Protein AF-A0A5S3WMK1-F1 (afdb_monomer_lite)

Radius of gyration: 11.11 Å; chains: 1; bounding box: 24×17×31 Å

Structure (mmCIF, N/CA/C/O backbone):
data_AF-A0A5S3WMK1-F1
#
_entry.id   AF-A0A5S3W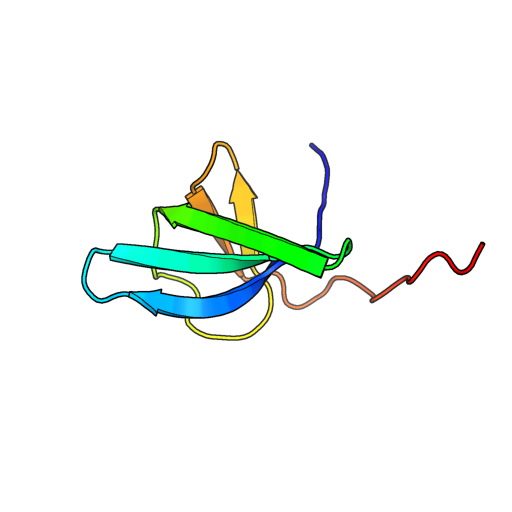MK1-F1
#
loop_
_atom_site.group_PDB
_atom_site.id
_atom_site.type_symbol
_atom_site.label_atom_id
_atom_site.label_alt_id
_atom_site.label_comp_id
_atom_site.label_asym_id
_atom_site.label_entity_id
_atom_site.label_seq_id
_atom_site.pdbx_PDB_ins_code
_atom_site.Cartn_x
_atom_site.Cartn_y
_atom_site.Cartn_z
_atom_site.occupancy
_atom_site.B_iso_or_equiv
_atom_site.auth_seq_id
_atom_site.auth_comp_id
_atom_site.auth_asym_id
_atom_site.auth_atom_id
_atom_site.pdbx_PDB_model_num
ATOM 1 N N . MET A 1 1 ? 14.165 10.307 -1.024 1.00 45.47 1 MET A N 1
ATOM 2 C CA . MET A 1 1 ? 13.348 9.079 -1.065 1.00 45.47 1 MET A CA 1
ATOM 3 C C . MET A 1 1 ? 12.925 8.821 0.363 1.00 45.47 1 MET A C 1
ATOM 5 O O . MET A 1 1 ? 13.694 8.243 1.116 1.00 45.47 1 MET A O 1
ATOM 9 N N . ASP A 1 2 ? 11.781 9.367 0.766 1.00 41.97 2 ASP A N 1
ATOM 10 C CA . ASP A 1 2 ? 11.252 9.140 2.110 1.00 41.97 2 ASP A CA 1
ATOM 11 C C . ASP A 1 2 ? 10.647 7.736 2.165 1.00 41.97 2 ASP A C 1
ATOM 13 O O . ASP A 1 2 ? 9.667 7.432 1.484 1.00 41.97 2 ASP A O 1
ATOM 17 N N . LEU A 1 3 ? 11.291 6.857 2.930 1.00 47.44 3 LEU A N 1
ATOM 18 C CA . LEU A 1 3 ? 10.921 5.455 3.083 1.00 47.44 3 LEU A CA 1
ATOM 19 C C . LEU A 1 3 ? 9.832 5.351 4.165 1.00 47.44 3 LEU A C 1
ATOM 21 O O . LEU A 1 3 ? 10.106 5.035 5.317 1.00 47.44 3 LEU A O 1
ATOM 25 N N . ILE A 1 4 ? 8.591 5.703 3.820 1.00 55.75 4 ILE A N 1
ATOM 26 C CA . ILE A 1 4 ? 7.453 5.602 4.748 1.00 55.75 4 ILE A CA 1
ATOM 27 C C . ILE A 1 4 ? 6.819 4.213 4.608 1.00 55.75 4 ILE A C 1
ATOM 29 O O . ILE A 1 4 ? 6.386 3.850 3.514 1.00 55.75 4 ILE A O 1
ATOM 33 N N . ASN A 1 5 ? 6.745 3.450 5.708 1.00 60.44 5 ASN A N 1
ATOM 34 C CA . ASN A 1 5 ? 6.007 2.183 5.773 1.00 60.44 5 ASN A CA 1
ATOM 35 C C . ASN A 1 5 ? 4.535 2.426 5.415 1.00 60.44 5 ASN A C 1
ATOM 37 O O . ASN A 1 5 ? 3.897 3.326 5.970 1.00 60.44 5 ASN A O 1
ATOM 41 N N . LYS A 1 6 ? 4.019 1.636 4.471 1.00 70.12 6 LYS A N 1
ATOM 42 C CA . LYS A 1 6 ? 2.639 1.713 4.009 1.00 70.12 6 LYS A CA 1
ATOM 43 C C . LYS A 1 6 ? 2.017 0.328 3.981 1.00 70.12 6 LYS A C 1
ATOM 45 O O . LYS A 1 6 ? 2.295 -0.453 3.072 1.00 70.12 6 LYS A O 1
ATOM 50 N N . ALA A 1 7 ? 1.197 0.035 4.984 1.00 83.94 7 ALA A N 1
ATOM 51 C CA . ALA A 1 7 ? 0.449 -1.210 5.055 1.00 83.94 7 ALA A CA 1
ATOM 52 C C . ALA A 1 7 ? -0.697 -1.179 4.040 1.00 83.94 7 ALA A C 1
ATOM 54 O O . ALA A 1 7 ? -1.461 -0.214 3.999 1.00 83.94 7 ALA A O 1
ATOM 55 N N . VAL A 1 8 ? -0.823 -2.229 3.235 1.00 89.50 8 VAL A N 1
ATOM 56 C CA . VAL A 1 8 ? -1.963 -2.437 2.342 1.00 89.50 8 VAL A CA 1
ATOM 57 C C . VAL A 1 8 ? -3.191 -2.756 3.189 1.00 89.50 8 VAL A C 1
ATOM 59 O O . VAL A 1 8 ? -3.218 -3.766 3.891 1.00 89.50 8 VAL A O 1
ATOM 62 N N . ILE A 1 9 ? -4.199 -1.885 3.122 1.00 93.75 9 ILE A N 1
ATOM 63 C CA . ILE A 1 9 ? -5.471 -2.043 3.838 1.00 93.75 9 ILE A CA 1
ATOM 64 C C . ILE A 1 9 ? -6.526 -2.659 2.923 1.00 93.75 9 ILE A C 1
ATOM 66 O O . ILE A 1 9 ? -7.246 -3.571 3.324 1.00 93.75 9 ILE A O 1
ATOM 70 N N . LEU A 1 10 ? -6.624 -2.153 1.692 1.00 95.19 10 LEU A N 1
ATOM 71 C CA . LEU A 1 10 ? -7.616 -2.584 0.713 1.00 95.19 10 LEU A CA 1
ATOM 72 C C . LEU A 1 10 ? -7.072 -2.397 -0.699 1.00 95.19 10 LEU A C 1
ATOM 74 O O . LEU A 1 10 ? -6.672 -1.293 -1.060 1.00 95.19 10 LEU A O 1
ATOM 78 N N . VAL A 1 11 ? -7.135 -3.450 -1.508 1.00 95.94 11 VAL A N 1
ATOM 79 C CA . VAL A 1 11 ? -6.965 -3.352 -2.961 1.00 95.94 11 VAL A CA 1
ATOM 80 C C . VAL A 1 11 ? -8.342 -3.187 -3.590 1.00 95.94 11 VAL A C 1
ATOM 82 O O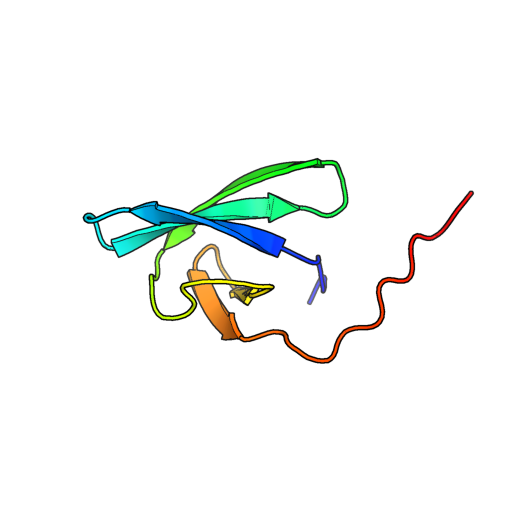 . VAL A 1 11 ? -9.219 -4.035 -3.417 1.00 95.94 11 VAL A O 1
ATOM 85 N N . ASN A 1 12 ? -8.543 -2.079 -4.293 1.00 96.50 12 ASN A N 1
ATOM 86 C CA . ASN A 1 12 ? -9.786 -1.774 -4.984 1.00 96.50 12 ASN A CA 1
ATOM 87 C C . ASN A 1 12 ? -9.807 -2.437 -6.366 1.00 96.50 12 ASN A C 1
ATOM 89 O O . ASN A 1 12 ? -8.777 -2.666 -6.997 1.00 96.50 12 ASN A O 1
ATOM 93 N N . THR A 1 13 ? -11.005 -2.692 -6.887 1.00 97.06 13 THR A N 1
ATOM 94 C CA . THR A 1 13 ? -11.191 -3.272 -8.227 1.00 97.06 13 THR A CA 1
ATOM 95 C C . THR A 1 13 ? -10.915 -2.288 -9.368 1.00 97.06 13 THR A C 1
ATOM 97 O O . THR A 1 13 ? -10.904 -2.693 -10.528 1.00 97.06 13 THR A O 1
ATOM 100 N N . ASP A 1 14 ? -10.694 -1.008 -9.060 1.00 97.00 14 ASP A N 1
ATOM 101 C CA . ASP A 1 14 ? -10.360 0.052 -10.018 1.00 97.00 14 ASP A CA 1
ATOM 102 C C . ASP A 1 14 ? -8.846 0.194 -10.271 1.00 97.00 14 ASP A C 1
ATOM 104 O O . ASP A 1 14 ? -8.415 1.119 -10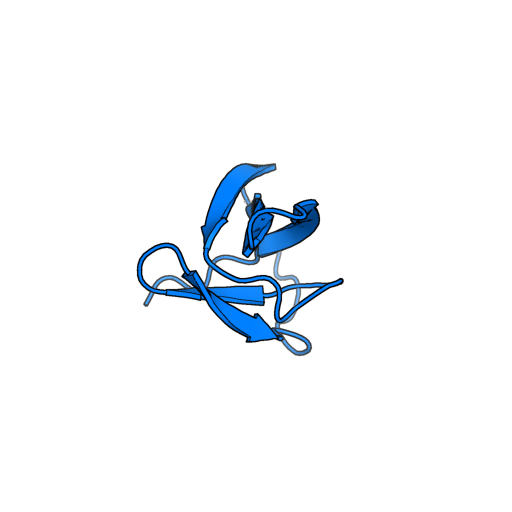.962 1.00 97.00 14 ASP A O 1
ATOM 108 N N . GLY A 1 15 ? -8.036 -0.724 -9.729 1.00 96.38 15 GLY A N 1
ATOM 109 C CA . GLY A 1 15 ? -6.579 -0.713 -9.859 1.00 96.38 15 GLY A CA 1
ATOM 110 C C . GLY A 1 15 ? -5.883 0.248 -8.893 1.00 96.38 15 GLY A C 1
ATOM 111 O O . GLY A 1 15 ? -4.720 0.596 -9.108 1.00 96.38 15 GLY A O 1
ATOM 112 N N . THR A 1 16 ? -6.577 0.707 -7.849 1.00 97.19 16 THR A N 1
ATOM 113 C CA . THR A 1 16 ? -5.991 1.488 -6.753 1.00 97.19 16 THR A CA 1
ATOM 114 C C . THR A 1 16 ? -5.882 0.683 -5.464 1.00 97.19 16 THR A C 1
ATOM 116 O O . THR A 1 16 ? -6.565 -0.320 -5.272 1.00 97.19 16 THR A O 1
ATOM 119 N N . THR A 1 17 ? -5.044 1.150 -4.543 1.00 96.81 17 THR A N 1
ATOM 120 C CA . THR A 1 17 ? -4.873 0.545 -3.220 1.00 96.81 17 THR A CA 1
ATOM 121 C C . THR A 1 17 ? -4.941 1.614 -2.137 1.00 96.81 17 THR A C 1
ATOM 123 O O . THR A 1 17 ? -4.276 2.648 -2.228 1.00 96.81 17 THR A O 1
ATOM 126 N N . LEU A 1 18 ? -5.737 1.356 -1.100 1.00 95.69 18 LEU A N 1
ATOM 127 C CA . LEU A 1 18 ? -5.730 2.111 0.147 1.00 95.69 18 LEU A CA 1
ATOM 128 C C . LEU A 1 18 ? -4.587 1.610 1.028 1.00 95.69 18 LEU A C 1
ATOM 130 O O . LEU A 1 18 ? -4.510 0.419 1.349 1.00 95.69 18 LEU A O 1
ATOM 134 N N . VAL A 1 19 ? -3.733 2.533 1.456 1.00 92.81 19 VAL A N 1
ATOM 135 C CA . VAL A 1 19 ? -2.599 2.241 2.329 1.00 92.81 19 VAL A CA 1
ATOM 136 C C . VAL A 1 19 ? -2.631 3.083 3.595 1.00 92.81 19 VAL A C 1
ATOM 138 O O . VAL A 1 19 ? -3.034 4.246 3.560 1.00 92.81 19 VAL A O 1
ATOM 141 N N . GLN A 1 20 ? -2.159 2.518 4.703 1.00 90.50 20 GLN A N 1
ATOM 142 C CA . GLN A 1 20 ? -1.945 3.236 5.958 1.00 90.50 20 GLN A CA 1
ATOM 143 C C . GLN A 1 20 ? -0.462 3.530 6.161 1.00 90.50 20 GLN A C 1
ATOM 145 O O . GLN A 1 20 ? 0.366 2.629 6.090 1.00 90.50 20 GLN A O 1
ATOM 150 N N . HIS A 1 21 ? -0.146 4.791 6.419 1.00 84.88 21 HIS A N 1
ATOM 151 C CA . HIS A 1 21 ? 1.186 5.308 6.694 1.00 84.88 21 HIS A CA 1
ATOM 152 C C . HIS A 1 21 ? 1.583 5.047 8.154 1.00 84.88 21 HIS A C 1
ATOM 154 O O . HIS A 1 21 ? 0.725 4.851 9.014 1.00 84.88 21 HIS A O 1
ATOM 160 N N . SER A 1 22 ? 2.880 5.128 8.459 1.00 78.69 22 SER A N 1
ATOM 161 C CA . SER A 1 22 ? 3.394 4.995 9.831 1.00 78.69 22 SER A CA 1
ATOM 162 C C . SER A 1 22 ? 2.876 6.060 10.806 1.00 78.69 22 SER A C 1
ATOM 164 O O . SER A 1 22 ? 2.828 5.808 12.001 1.00 78.69 22 SER A O 1
ATOM 166 N N . ASP A 1 23 ? 2.463 7.232 10.315 1.00 81.25 23 ASP A N 1
ATOM 167 C CA . ASP A 1 23 ? 1.820 8.285 11.120 1.00 81.25 23 ASP A CA 1
ATOM 168 C C . ASP A 1 23 ? 0.312 8.036 11.356 1.00 81.25 23 ASP A C 1
ATOM 170 O O . ASP A 1 23 ? -0.390 8.881 11.910 1.00 81.25 23 ASP A O 1
ATOM 174 N N . GLY A 1 24 ? -0.201 6.883 10.913 1.00 83.75 24 GLY A N 1
ATOM 175 C CA . GLY A 1 24 ? -1.600 6.479 11.023 1.00 83.75 24 GLY A CA 1
ATOM 176 C C . GLY A 1 24 ? -2.511 7.037 9.928 1.00 83.75 24 GLY A C 1
ATOM 177 O O . GLY A 1 24 ? -3.640 6.555 9.790 1.00 83.75 24 GLY A O 1
ATOM 178 N N . THR A 1 25 ? -2.043 7.998 9.123 1.00 87.62 25 THR A N 1
ATOM 179 C CA . THR A 1 25 ? -2.818 8.555 8.007 1.00 87.62 25 THR A CA 1
ATOM 180 C C . THR A 1 25 ? -3.008 7.533 6.892 1.00 87.62 25 THR A C 1
ATOM 182 O O . THR A 1 25 ? -2.285 6.542 6.789 1.00 87.62 25 THR A O 1
ATOM 185 N N . GLN A 1 26 ? -4.007 7.758 6.042 1.00 93.00 26 GLN A N 1
ATOM 186 C CA . GLN A 1 26 ? -4.305 6.878 4.919 1.00 93.00 26 GLN A CA 1
ATOM 187 C C . GLN A 1 26 ? -4.256 7.639 3.600 1.00 93.00 26 GLN A C 1
ATOM 189 O O . GLN A 1 26 ? -4.612 8.816 3.535 1.00 93.00 26 GLN A O 1
ATOM 194 N N . SER A 1 27 ? -3.843 6.951 2.539 1.00 93.50 27 SER A N 1
ATOM 195 C CA . SER A 1 27 ? -3.908 7.474 1.176 1.00 93.50 27 SER A CA 1
ATOM 196 C C . SER A 1 27 ? -4.308 6.396 0.179 1.00 93.50 27 SER A C 1
ATOM 198 O O . SER A 1 27 ? -4.053 5.210 0.384 1.00 93.50 27 SER A O 1
ATOM 200 N N . THR A 1 28 ? -4.931 6.825 -0.916 1.00 95.94 28 THR A N 1
ATOM 201 C CA . THR A 1 28 ? -5.198 5.975 -2.078 1.00 95.94 28 THR A CA 1
ATOM 202 C C . THR A 1 28 ? -4.103 6.193 -3.112 1.00 95.94 28 THR A C 1
ATOM 204 O O . THR A 1 28 ? -3.824 7.329 -3.497 1.00 95.94 28 THR A O 1
ATOM 207 N N . VAL A 1 29 ? -3.490 5.105 -3.571 1.00 94.56 29 VAL A N 1
ATOM 208 C CA . VAL A 1 29 ? -2.419 5.109 -4.575 1.00 94.56 29 VAL A CA 1
ATOM 209 C C . VAL A 1 29 ? -2.781 4.244 -5.775 1.00 94.56 29 VAL A C 1
ATOM 211 O O . VAL A 1 29 ? -3.638 3.371 -5.678 1.00 94.56 29 VAL A O 1
ATOM 214 N N . LEU A 1 30 ? -2.117 4.459 -6.910 1.00 96.62 30 LEU A N 1
ATOM 215 C CA . LEU A 1 30 ? -2.294 3.606 -8.088 1.00 96.62 30 LEU A CA 1
ATOM 216 C C . LEU A 1 30 ? -1.488 2.306 -7.951 1.00 96.62 30 LEU A C 1
ATOM 218 O O . LEU A 1 30 ? -0.346 2.325 -7.490 1.00 96.62 30 LEU A O 1
ATOM 222 N N . GLY A 1 31 ? -2.047 1.208 -8.447 1.00 95.31 31 GLY A N 1
ATOM 223 C CA . GLY A 1 31 ? -1.437 -0.118 -8.453 1.00 95.31 31 GLY A CA 1
ATOM 224 C C . GLY A 1 31 ? -2.084 -1.070 -7.450 1.00 95.31 31 GLY A C 1
ATOM 225 O O . GLY A 1 31 ? -2.547 -0.657 -6.390 1.00 95.31 31 GLY A O 1
ATOM 226 N N . ASP A 1 32 ? -2.078 -2.350 -7.807 1.00 95.56 32 ASP A N 1
ATOM 227 C CA . ASP A 1 32 ? -2.709 -3.487 -7.122 1.00 95.56 32 ASP A CA 1
ATOM 228 C C . ASP A 1 32 ? -1.774 -4.716 -7.045 1.00 95.56 32 ASP A C 1
ATOM 230 O O . ASP A 1 32 ? -2.172 -5.802 -6.627 1.00 95.56 32 ASP A O 1
ATOM 234 N N . SER A 1 33 ? -0.501 -4.545 -7.424 1.00 94.00 33 SER A N 1
ATOM 235 C CA . SER A 1 33 ? 0.502 -5.616 -7.489 1.00 94.00 33 SER A CA 1
ATOM 236 C C . SER A 1 33 ? 0.917 -6.169 -6.121 1.00 94.00 33 SER A C 1
ATOM 238 O O . SER A 1 33 ? 1.523 -7.238 -6.048 1.00 94.00 33 SER A O 1
ATOM 240 N N . VAL A 1 34 ? 0.588 -5.461 -5.036 1.00 91.38 34 VAL A N 1
ATOM 241 C CA . VAL A 1 34 ? 0.815 -5.883 -3.651 1.00 91.38 34 VAL A CA 1
ATOM 242 C C . VAL A 1 34 ? -0.536 -5.958 -2.952 1.00 91.38 34 VAL A C 1
ATOM 244 O O . VAL A 1 34 ? -1.148 -4.938 -2.657 1.00 91.38 34 VAL A O 1
ATOM 247 N N . VAL A 1 35 ? -0.996 -7.179 -2.682 1.00 91.69 35 VAL A N 1
ATOM 248 C CA . VAL A 1 35 ? -2.341 -7.437 -2.136 1.00 91.69 35 VAL A CA 1
ATOM 249 C C . VAL A 1 35 ? -2.399 -7.514 -0.612 1.00 91.69 35 VAL A C 1
ATOM 251 O O . VAL A 1 35 ? -3.479 -7.537 -0.029 1.00 91.69 35 VAL A O 1
ATOM 254 N N . SER A 1 36 ? -1.240 -7.570 0.043 1.00 90.19 36 SER A N 1
ATOM 255 C CA . SER A 1 36 ? -1.120 -7.690 1.495 1.00 90.19 36 SER A CA 1
ATOM 256 C C . SER A 1 36 ? 0.286 -7.324 1.960 1.00 90.19 36 SER A C 1
ATOM 258 O O . SER A 1 36 ? 1.250 -7.522 1.218 1.00 90.19 36 SER A O 1
ATOM 260 N N . GLY A 1 37 ? 0.412 -6.891 3.214 1.00 88.31 37 GLY A N 1
ATOM 261 C CA . GLY A 1 37 ? 1.692 -6.508 3.811 1.00 88.31 37 GLY A CA 1
ATOM 262 C C . GLY A 1 37 ? 2.053 -5.060 3.498 1.00 88.31 37 GLY A C 1
ATOM 263 O O . GLY A 1 37 ? 1.166 -4.224 3.332 1.00 88.31 37 GLY A O 1
ATOM 264 N N . SER A 1 38 ? 3.346 -4.758 3.435 1.00 87.12 38 SER A N 1
ATOM 265 C CA . SER A 1 38 ? 3.832 -3.406 3.152 1.00 87.12 38 SER A CA 1
ATOM 266 C C . SER A 1 38 ? 4.223 -3.235 1.684 1.00 87.12 38 SER A C 1
ATOM 268 O O . SER A 1 38 ? 4.677 -4.178 1.030 1.00 87.12 38 SER A O 1
ATOM 270 N N . ALA A 1 39 ? 4.091 -2.010 1.173 1.00 88.56 39 ALA A N 1
ATOM 271 C CA . ALA A 1 39 ? 4.475 -1.642 -0.187 1.00 88.56 39 ALA A CA 1
ATOM 272 C C . ALA A 1 39 ? 5.367 -0.391 -0.219 1.00 88.56 39 ALA A C 1
ATOM 274 O O . ALA A 1 39 ? 5.161 0.553 0.545 1.00 88.56 39 ALA A O 1
ATOM 275 N N . TYR A 1 40 ? 6.322 -0.357 -1.151 1.00 87.00 40 TYR A N 1
ATOM 276 C CA . TYR A 1 40 ? 7.015 0.875 -1.524 1.00 87.00 40 TYR A CA 1
ATOM 277 C C . TYR A 1 40 ? 6.109 1.725 -2.404 1.00 87.00 40 TYR A C 1
ATOM 279 O O . TYR A 1 40 ? 5.475 1.207 -3.328 1.00 87.00 40 TYR A O 1
ATOM 287 N N . ILE A 1 41 ? 6.075 3.033 -2.145 1.00 87.19 41 ILE A N 1
ATOM 288 C CA . ILE A 1 41 ? 5.280 3.973 -2.933 1.00 87.19 41 ILE A CA 1
ATOM 289 C C . ILE A 1 41 ? 6.160 5.084 -3.470 1.00 87.19 41 ILE A C 1
ATOM 291 O O . ILE A 1 41 ? 6.801 5.809 -2.714 1.00 87.19 41 ILE A O 1
ATOM 295 N N . GLU A 1 42 ? 6.107 5.256 -4.785 1.00 86.38 42 GLU A N 1
ATOM 296 C CA . GLU A 1 42 ? 6.827 6.290 -5.511 1.00 86.38 42 GLU A CA 1
ATOM 297 C C . GLU A 1 42 ? 5.852 7.052 -6.402 1.00 86.38 42 GLU A C 1
ATOM 299 O O . GLU A 1 42 ? 5.074 6.460 -7.151 1.00 86.38 42 GLU A O 1
ATOM 304 N N . ASN A 1 43 ? 5.869 8.385 -6.323 1.00 89.62 43 ASN A N 1
ATOM 305 C CA . ASN A 1 43 ? 5.025 9.253 -7.155 1.00 89.62 43 ASN A CA 1
ATOM 306 C C . ASN A 1 43 ? 3.526 8.869 -7.133 1.00 89.62 43 ASN A C 1
ATOM 308 O O . ASN A 1 43 ? 2.853 8.895 -8.166 1.00 89.62 43 ASN A O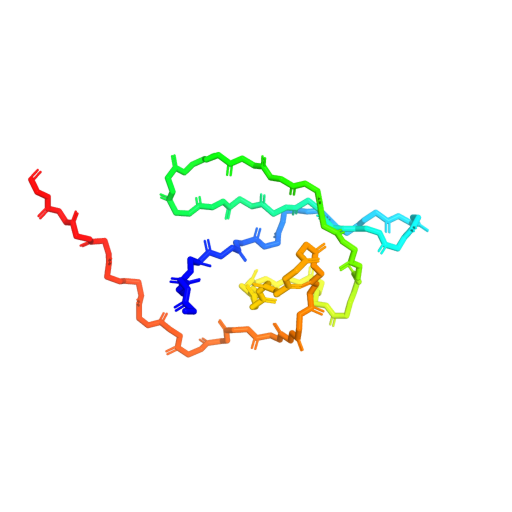 1
ATOM 312 N N . GLY A 1 44 ? 3.015 8.471 -5.959 1.00 89.31 44 GLY A N 1
ATOM 313 C CA . GLY A 1 44 ? 1.615 8.073 -5.766 1.00 89.31 44 GLY A CA 1
ATOM 314 C C . GLY A 1 44 ? 1.245 6.704 -6.348 1.00 89.31 44 GLY A C 1
ATOM 315 O O . GLY A 1 44 ? 0.062 6.449 -6.575 1.00 89.31 44 GLY A O 1
ATOM 316 N N . ARG A 1 45 ? 2.227 5.833 -6.620 1.00 92.19 45 ARG A N 1
ATOM 317 C CA . ARG A 1 45 ? 2.011 4.479 -7.148 1.00 92.19 45 ARG A CA 1
ATOM 318 C C . ARG A 1 45 ? 2.770 3.421 -6.355 1.00 92.19 45 ARG A C 1
ATOM 320 O O . ARG A 1 45 ? 3.855 3.706 -5.855 1.00 92.19 45 ARG A O 1
ATOM 327 N N . ILE A 1 46 ? 2.237 2.204 -6.294 1.00 91.69 46 ILE A N 1
ATOM 328 C CA . ILE A 1 46 ? 2.961 1.036 -5.781 1.00 91.69 46 ILE A CA 1
ATOM 329 C C . ILE A 1 46 ? 4.146 0.733 -6.705 1.00 91.69 46 ILE A C 1
ATOM 331 O O . ILE A 1 46 ? 3.964 0.486 -7.896 1.00 91.69 46 ILE A O 1
ATOM 335 N N . ALA A 1 47 ? 5.352 0.734 -6.141 1.00 90.56 47 ALA A N 1
ATOM 336 C CA . ALA A 1 47 ? 6.587 0.366 -6.832 1.00 90.56 47 ALA A CA 1
ATOM 337 C C . ALA A 1 47 ? 6.954 -1.117 -6.622 1.00 90.56 47 ALA A C 1
ATOM 339 O O . ALA A 1 47 ? 7.605 -1.719 -7.472 1.00 90.56 47 ALA A O 1
ATOM 340 N N . GLY A 1 48 ? 6.514 -1.724 -5.513 1.00 89.94 48 GLY A N 1
ATOM 341 C CA . GLY A 1 48 ? 6.742 -3.138 -5.209 1.00 89.94 48 GLY A CA 1
ATOM 342 C C . GLY A 1 48 ? 6.478 -3.491 -3.745 1.00 89.94 48 GLY A C 1
ATOM 343 O O . GLY A 1 48 ? 6.177 -2.619 -2.928 1.00 89.94 48 GLY A O 1
ATOM 344 N N . SER A 1 49 ? 6.592 -4.778 -3.410 1.00 89.81 49 SER A N 1
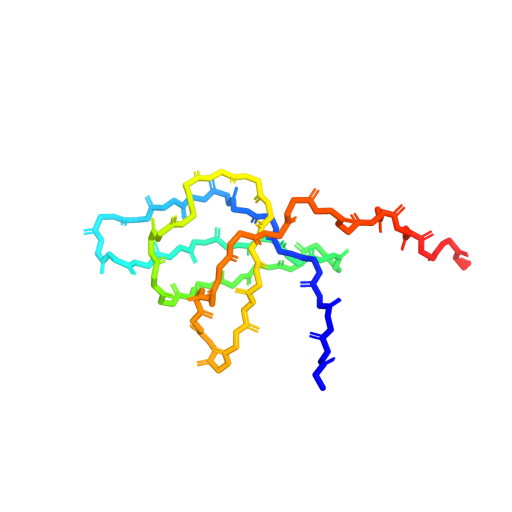ATOM 345 C CA . SER A 1 49 ? 6.464 -5.272 -2.035 1.00 89.81 49 SER A CA 1
ATOM 346 C C . SER A 1 49 ? 7.625 -4.802 -1.159 1.00 89.81 49 SER A C 1
ATOM 348 O O . SER A 1 49 ? 8.773 -4.794 -1.602 1.00 89.81 49 SER A O 1
ATOM 350 N N . ALA A 1 50 ? 7.334 -4.503 0.103 1.00 85.12 50 ALA A N 1
ATOM 351 C CA . ALA A 1 50 ? 8.300 -4.075 1.109 1.00 85.12 50 ALA A CA 1
ATOM 352 C C . ALA A 1 50 ? 8.367 -5.059 2.305 1.00 85.12 50 ALA A C 1
ATOM 354 O O . ALA A 1 50 ? 7.943 -4.703 3.402 1.00 85.12 50 ALA A O 1
ATOM 355 N N . PRO A 1 51 ? 8.862 -6.301 2.117 1.00 73.00 51 PRO A N 1
ATOM 356 C CA . PRO A 1 51 ? 8.835 -7.343 3.152 1.00 73.00 51 PRO A CA 1
ATOM 357 C C . PRO A 1 51 ? 9.869 -7.173 4.284 1.00 73.00 51 PRO A C 1
ATOM 359 O O . PRO A 1 51 ? 9.625 -7.660 5.382 1.00 73.00 51 PRO A O 1
ATOM 362 N N . ASP A 1 52 ? 10.991 -6.482 4.046 1.00 65.38 52 ASP A N 1
ATOM 363 C CA . ASP A 1 52 ? 12.188 -6.567 4.910 1.00 65.38 52 ASP A CA 1
ATOM 364 C C . ASP A 1 52 ? 12.493 -5.318 5.752 1.00 65.38 52 ASP A C 1
ATOM 366 O O . ASP A 1 52 ? 13.585 -5.196 6.308 1.00 65.38 52 ASP A O 1
ATOM 370 N N . MET A 1 53 ? 11.583 -4.349 5.853 1.00 56.00 53 MET A N 1
ATOM 371 C CA . MET A 1 53 ? 11.898 -3.145 6.626 1.00 56.00 53 MET A CA 1
ATOM 372 C C . MET A 1 53 ? 11.607 -3.356 8.114 1.00 56.00 53 MET A C 1
ATOM 374 O O . MET A 1 53 ? 10.452 -3.611 8.466 1.00 56.00 53 MET A O 1
ATOM 378 N N . PRO A 1 54 ? 12.618 -3.247 9.002 1.00 52.88 54 PRO A N 1
ATOM 379 C CA . PRO A 1 54 ? 12.385 -3.348 10.431 1.00 52.88 54 PRO A CA 1
ATOM 380 C C . PRO A 1 54 ? 11.409 -2.240 10.828 1.00 52.88 54 PRO A C 1
ATOM 382 O O . PRO A 1 54 ? 11.623 -1.069 10.512 1.00 52.88 54 PRO A O 1
ATOM 385 N N . TYR A 1 55 ? 10.326 -2.618 11.505 1.00 46.91 55 TYR A N 1
ATOM 386 C CA . TYR A 1 55 ? 9.485 -1.681 12.242 1.00 46.91 55 TYR A CA 1
ATOM 387 C C . TYR A 1 55 ? 10.371 -1.025 13.309 1.00 46.91 55 TYR A C 1
ATOM 389 O O . TYR A 1 55 ? 10.518 -1.535 14.414 1.00 46.91 55 TYR A O 1
ATOM 397 N N . SER A 1 56 ? 11.030 0.076 12.971 1.00 49.38 56 SER A N 1
ATOM 398 C CA . SER A 1 56 ? 11.575 0.985 13.967 1.00 49.38 56 SER A CA 1
ATOM 399 C C . SER A 1 56 ? 10.533 2.069 14.167 1.00 49.38 56 SER A C 1
ATOM 401 O O . SER A 1 56 ? 10.555 3.106 13.510 1.00 49.38 56 SER A O 1
ATOM 403 N N . GLU A 1 57 ? 9.580 1.788 15.054 1.00 52.53 57 GLU A N 1
ATOM 404 C CA . GLU A 1 57 ? 8.897 2.849 15.786 1.00 52.53 57 GLU A CA 1
ATOM 405 C C . GLU A 1 57 ? 10.005 3.647 16.486 1.00 52.53 57 GLU A C 1
ATOM 407 O O . GLU A 1 57 ? 10.679 3.140 17.383 1.00 52.53 57 GLU A O 1
ATOM 412 N N . LEU A 1 58 ? 10.289 4.861 16.009 1.00 53.22 58 LEU A N 1
ATOM 413 C CA . LEU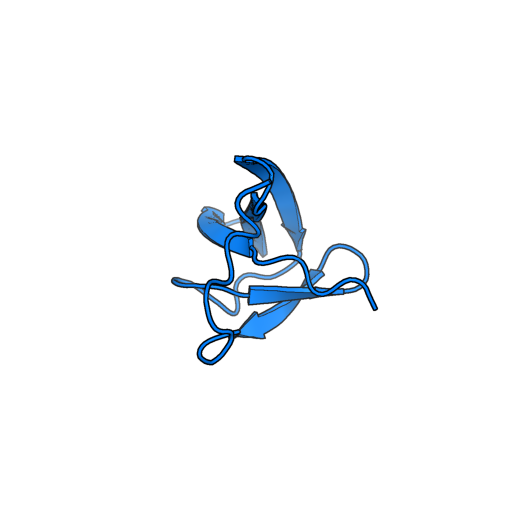 A 1 58 ? 11.026 5.818 16.824 1.00 53.22 58 LEU A CA 1
ATOM 414 C C . LEU A 1 58 ? 10.062 6.252 17.928 1.00 53.22 58 LEU A C 1
ATOM 416 O O . LEU A 1 58 ? 9.256 7.157 17.730 1.00 53.22 58 LEU A O 1
ATOM 420 N N . GLU A 1 59 ? 10.119 5.552 19.058 1.00 48.28 59 GLU A N 1
ATOM 421 C CA . GLU A 1 59 ? 9.582 6.041 20.323 1.00 48.28 59 GLU A CA 1
ATOM 422 C C . GLU A 1 59 ? 10.384 7.300 20.695 1.00 48.28 59 GLU A C 1
ATOM 424 O O . GLU A 1 59 ? 11.612 7.243 20.826 1.00 48.28 59 GLU A O 1
ATOM 429 N N . VAL A 1 60 ? 9.705 8.449 20.770 1.00 56.69 60 VAL A N 1
ATOM 430 C CA . VAL A 1 60 ? 10.265 9.728 21.240 1.00 56.69 60 VAL A CA 1
ATOM 431 C C . VAL A 1 60 ? 9.545 10.147 22.506 1.00 56.69 60 VAL A C 1
ATOM 433 O O . VAL A 1 60 ? 8.294 10.112 22.490 1.00 56.69 60 VAL A O 1
#

Sequence (60 aa):
MDLINKAVILVNTDGTTLVQHSDGTQSTVLGDSVVSGSAYIENGRIAGSAPDMPYSELEV

Secondary structure (DSSP, 8-state):
-----EEEEEE-TTSEEEEEETTS-EEEEE--S--SSBEEEETTEEEEE-----------

Organism: NCBI:txid43658

pLDDT: mean 81.41, std 17.15, range [41.97, 97.19]

Foldseek 3Di:
DPFWWWWFDDQDPVQWTWTATPVRDIDIAGHDQDPGGTFDDDPRHGPGDDPDDPPPPPDD